Protein AF-A0A3M0J9N1-F1 (afdb_monomer)

Sequence (170 aa):
MLLLNILQQTIHTTSPVSPRRRNVSLLEETILLRKREVITGITIAMLLGLEATGTATGVSALMTQHQRLSQLQMTIDEDLLRIEKSISSLERSISSLSEVVLQNRRGLDLLLMQQGGLCATLREECCFDADHTGVVQDSMAELRERLAQRKREREARQGWFESWLNQSHG

Radius of gyration: 31.94 Å; Cα contacts (8 Å, |Δi|>4): 29; chains: 1; bounding box: 67×61×78 Å

Structure (mmCIF, N/CA/C/O backbone):
data_AF-A0A3M0J9N1-F1
#
_entry.id   AF-A0A3M0J9N1-F1
#
loop_
_atom_site.group_PDB
_atom_site.id
_atom_site.type_symbol
_atom_site.label_atom_id
_atom_site.label_alt_id
_atom_site.label_comp_id
_atom_site.label_asym_id
_atom_site.label_entity_id
_atom_site.label_seq_id
_atom_site.pdbx_PDB_ins_code
_atom_site.Cartn_x
_atom_site.Cartn_y
_atom_site.Cartn_z
_atom_site.occupancy
_atom_site.B_iso_or_equiv
_atom_site.auth_seq_id
_atom_site.auth_comp_id
_atom_site.auth_asym_id
_atom_site.auth_atom_id
_atom_site.pdbx_PDB_model_num
ATOM 1 N N . MET A 1 1 ? -8.161 48.041 -19.460 1.00 56.28 1 MET A N 1
ATOM 2 C CA . MET A 1 1 ? -9.338 48.020 -20.361 1.00 56.28 1 MET A CA 1
ATOM 3 C C . MET A 1 1 ? -9.211 47.023 -21.520 1.00 56.28 1 MET A C 1
ATOM 5 O O . MET A 1 1 ? -10.217 46.442 -21.886 1.00 56.28 1 MET A O 1
ATOM 9 N N . LEU A 1 2 ? -8.013 46.729 -22.049 1.00 47.50 2 LEU A N 1
ATOM 10 C CA . LEU A 1 2 ? -7.826 45.680 -23.075 1.00 47.50 2 LEU A CA 1
ATOM 11 C C . LEU A 1 2 ? -8.017 44.235 -22.564 1.00 47.50 2 LEU A C 1
ATOM 13 O O . LEU A 1 2 ? -8.410 43.366 -23.332 1.00 47.50 2 LEU A O 1
ATOM 17 N N . LEU A 1 3 ? -7.809 43.980 -21.268 1.00 43.44 3 LEU A N 1
ATOM 18 C CA . LEU A 1 3 ? -7.915 42.631 -20.691 1.00 43.44 3 LEU A CA 1
ATOM 19 C C . LEU A 1 3 ? -9.355 42.172 -20.385 1.00 43.44 3 LEU A C 1
ATOM 21 O O . LEU A 1 3 ? -9.577 40.974 -20.268 1.00 43.44 3 LEU A O 1
ATOM 25 N N . LEU A 1 4 ? -10.342 43.079 -20.317 1.00 51.09 4 LEU A N 1
ATOM 26 C CA . LEU A 1 4 ? -11.753 42.683 -20.153 1.00 51.09 4 LEU A CA 1
ATOM 27 C C . LEU A 1 4 ? -12.402 42.241 -21.477 1.00 51.09 4 LEU A C 1
ATOM 29 O O . LEU A 1 4 ? -13.277 41.383 -21.467 1.00 51.09 4 LEU A O 1
ATOM 33 N N . ASN A 1 5 ? -11.944 42.763 -22.619 1.00 48.00 5 ASN A N 1
ATOM 34 C CA . ASN A 1 5 ? -12.533 42.429 -23.922 1.00 48.00 5 ASN A CA 1
ATOM 35 C C . ASN A 1 5 ? -12.119 41.039 -24.431 1.00 48.00 5 ASN A C 1
ATOM 37 O O . ASN A 1 5 ? -12.879 40.405 -25.153 1.00 48.00 5 ASN A O 1
ATOM 41 N N . ILE A 1 6 ? -10.950 40.534 -24.024 1.00 45.38 6 ILE A N 1
ATOM 42 C CA . ILE A 1 6 ? -10.467 39.209 -24.448 1.00 45.38 6 ILE A CA 1
ATOM 43 C C . ILE A 1 6 ? -11.212 38.086 -23.706 1.00 45.38 6 ILE A C 1
ATOM 45 O O . ILE A 1 6 ? -11.472 37.037 -24.285 1.00 45.38 6 ILE A O 1
ATOM 49 N N . LEU A 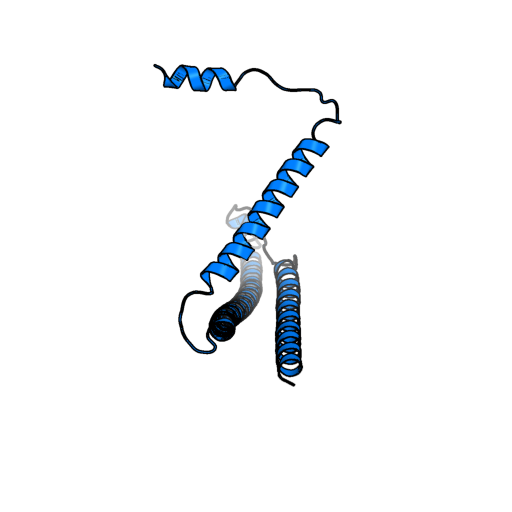1 7 ? -11.621 38.314 -22.453 1.00 44.38 7 LEU A N 1
ATOM 50 C CA . LEU A 1 7 ? -12.392 37.341 -21.668 1.00 44.38 7 LEU A CA 1
ATOM 51 C C . LEU A 1 7 ? -13.868 37.252 -22.094 1.00 44.38 7 LEU A C 1
ATOM 53 O O . LEU 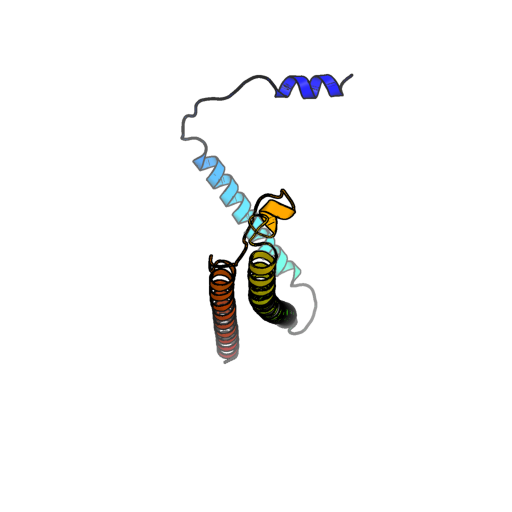A 1 7 ? -14.459 36.178 -22.000 1.00 44.38 7 LEU A O 1
ATOM 57 N N . GLN A 1 8 ? -14.447 38.337 -22.618 1.00 44.91 8 GLN A N 1
ATOM 58 C CA . GLN A 1 8 ? -15.846 38.363 -23.065 1.00 44.91 8 GLN A CA 1
ATOM 59 C C . GLN A 1 8 ? -16.065 37.614 -24.396 1.00 44.91 8 GLN A C 1
ATOM 61 O O . GLN A 1 8 ? -17.158 37.110 -24.647 1.00 44.91 8 GLN A O 1
ATOM 66 N N . GLN A 1 9 ? -15.034 37.506 -25.246 1.00 45.16 9 GLN A N 1
ATOM 67 C CA . GLN A 1 9 ? -15.154 36.895 -26.577 1.00 45.16 9 GLN A CA 1
ATOM 68 C C . GLN A 1 9 ? -15.223 35.356 -26.539 1.00 45.16 9 GLN A C 1
ATOM 70 O O . GLN A 1 9 ? -15.669 34.741 -27.504 1.00 45.16 9 GLN A O 1
ATOM 75 N N . THR A 1 10 ? -14.801 34.727 -25.437 1.00 38.91 10 THR A N 1
ATOM 76 C CA . THR A 1 10 ? -14.629 33.263 -25.350 1.00 38.91 10 THR A CA 1
ATOM 77 C C . THR A 1 10 ? -15.871 32.527 -24.832 1.00 38.91 10 THR A C 1
ATOM 79 O O . THR A 1 10 ? -15.951 31.308 -24.948 1.00 38.91 10 THR A O 1
ATOM 82 N N . ILE A 1 11 ? -16.850 33.233 -24.251 1.00 41.59 11 ILE A N 1
ATOM 83 C CA . ILE A 1 11 ? -17.986 32.603 -23.547 1.00 41.59 11 ILE A CA 1
ATOM 84 C C . ILE A 1 11 ? -19.161 32.273 -24.484 1.00 41.59 11 ILE A C 1
ATOM 86 O O . ILE A 1 11 ? -19.990 31.425 -24.156 1.00 41.59 11 ILE A O 1
ATOM 90 N N . HIS A 1 12 ? -19.235 32.861 -25.680 1.00 34.69 12 HIS A N 1
ATOM 91 C CA . HIS A 1 12 ? -20.364 32.633 -26.576 1.00 34.69 12 HIS A CA 1
ATOM 92 C C . HIS A 1 12 ? -19.996 31.785 -27.799 1.00 34.69 12 HIS A C 1
ATOM 94 O O . HIS A 1 12 ? -19.121 32.128 -28.581 1.00 34.69 12 HIS A O 1
ATOM 100 N N . THR A 1 13 ? -20.790 30.723 -27.954 1.00 35.88 13 THR A N 1
ATOM 101 C CA . THR A 1 13 ? -21.069 29.929 -29.161 1.00 35.88 13 THR A CA 1
ATOM 102 C C . THR A 1 13 ? -20.263 28.644 -29.377 1.00 35.88 13 THR A C 1
ATOM 104 O O . THR A 1 13 ? -19.407 28.530 -30.246 1.00 35.88 13 THR A O 1
ATOM 107 N N . THR A 1 14 ? -20.600 27.646 -28.558 1.00 34.84 14 THR A N 1
ATOM 108 C CA . THR A 1 14 ? -21.187 26.356 -28.983 1.00 34.84 14 THR A CA 1
ATOM 109 C C . THR A 1 14 ? -20.959 25.907 -30.441 1.00 34.84 14 THR A C 1
ATOM 111 O O . THR A 1 14 ? -21.491 26.492 -31.381 1.00 34.84 14 THR A O 1
ATOM 114 N N . SER A 1 15 ? -20.285 24.760 -30.586 1.00 35.03 15 SER A N 1
ATOM 115 C CA . SER A 1 15 ? -20.413 23.805 -31.713 1.00 35.03 15 SER A CA 1
ATOM 116 C C . SER A 1 15 ? -21.892 23.393 -31.947 1.00 35.03 15 SER A C 1
ATOM 118 O O . SER A 1 15 ? -22.663 23.555 -30.996 1.00 35.03 15 SER A O 1
ATOM 120 N N . PRO A 1 16 ? -22.329 22.802 -33.097 1.00 48.25 16 PRO A N 1
ATOM 121 C CA . PRO A 1 16 ? -21.736 21.568 -33.655 1.00 48.25 16 PRO A CA 1
ATOM 122 C C . PRO A 1 16 ? -21.837 21.329 -35.195 1.00 48.25 16 PRO A C 1
ATOM 124 O O . PRO A 1 16 ? -22.437 22.088 -35.945 1.00 48.25 16 PRO A O 1
ATOM 127 N N . VAL A 1 17 ? -21.310 20.157 -35.596 1.00 34.84 17 VAL A N 1
ATOM 128 C CA . VAL A 1 17 ? -21.535 19.331 -36.814 1.00 34.84 17 VAL A CA 1
ATOM 129 C C . VAL A 1 17 ? -20.395 19.286 -37.850 1.00 34.84 17 VAL A C 1
ATOM 131 O O . VAL A 1 17 ? -20.063 20.238 -38.546 1.00 34.84 17 VAL A O 1
ATOM 134 N N . SER A 1 18 ? -19.821 18.082 -37.953 1.00 39.88 18 SER A N 1
ATOM 135 C CA . SER A 1 18 ? -18.788 17.633 -38.895 1.00 39.88 18 SER A CA 1
ATOM 136 C C . SER A 1 18 ? -19.349 17.354 -40.301 1.00 39.88 18 SER A C 1
ATOM 138 O O . SER A 1 18 ? -20.498 16.931 -40.422 1.00 39.88 18 SER A O 1
ATOM 140 N N . PRO A 1 19 ? -18.500 17.407 -41.350 1.00 43.44 19 PRO A N 1
ATOM 141 C CA . PRO A 1 19 ? -18.368 16.225 -42.201 1.00 43.44 19 PRO A CA 1
ATOM 142 C C . PRO A 1 19 ? -16.915 15.734 -42.322 1.00 43.44 19 PRO A C 1
ATOM 144 O O . PRO A 1 19 ? -15.996 16.404 -42.799 1.00 43.44 19 PRO A O 1
ATOM 147 N N . ARG A 1 20 ? -16.769 14.479 -41.903 1.00 52.34 20 ARG A N 1
ATOM 148 C CA . ARG A 1 20 ? -15.660 13.529 -42.009 1.00 52.34 20 ARG A CA 1
ATOM 149 C C . ARG A 1 20 ? -15.180 13.365 -43.466 1.00 52.34 20 ARG A C 1
ATOM 151 O O . ARG A 1 20 ? -15.806 12.626 -44.214 1.00 52.34 20 ARG A O 1
ATOM 158 N N . ARG A 1 21 ? -14.075 14.025 -43.858 1.00 44.91 21 ARG A N 1
ATOM 159 C CA . ARG A 1 21 ? -13.173 13.606 -44.973 1.00 44.91 21 ARG A CA 1
ATOM 160 C C . ARG A 1 21 ? -11.875 14.421 -45.125 1.00 44.91 21 ARG A C 1
ATOM 162 O O . ARG A 1 21 ? -10.949 13.922 -45.744 1.00 44.91 21 ARG A O 1
ATOM 169 N N . ARG A 1 22 ? -11.765 15.628 -44.549 1.00 47.22 22 ARG A N 1
ATOM 170 C CA . ARG A 1 22 ? -10.559 16.487 -44.666 1.00 47.22 22 ARG A CA 1
ATOM 171 C C . ARG A 1 22 ? -9.460 16.247 -43.618 1.00 47.22 22 ARG A C 1
ATOM 173 O O . ARG A 1 22 ? -8.359 16.754 -43.777 1.00 47.22 22 ARG A O 1
ATOM 180 N N . ASN A 1 23 ? -9.731 15.462 -42.574 1.00 44.22 23 ASN A N 1
ATOM 181 C CA . ASN A 1 23 ? -8.786 15.289 -41.461 1.00 44.22 23 ASN A CA 1
ATOM 182 C C . ASN A 1 23 ? -7.753 14.172 -41.684 1.00 44.22 23 ASN A C 1
ATOM 184 O O . ASN A 1 23 ? -6.781 14.117 -40.942 1.00 44.22 23 ASN A O 1
ATOM 188 N N . VAL A 1 24 ? -7.946 13.283 -42.667 1.00 53.44 24 VAL A N 1
ATOM 189 C CA . VAL A 1 24 ? -7.013 12.164 -42.913 1.00 53.44 24 VAL A CA 1
ATOM 190 C C . VAL A 1 24 ? -5.747 12.656 -43.615 1.00 53.44 24 VAL A C 1
ATOM 192 O O . VAL A 1 24 ? -4.655 12.323 -43.177 1.00 53.44 24 VAL A O 1
ATOM 195 N N . SER A 1 25 ? -5.880 13.531 -44.618 1.00 54.16 25 SER A N 1
ATOM 196 C CA . SER A 1 25 ? -4.733 14.078 -45.355 1.00 54.16 25 SER A CA 1
ATOM 197 C C . SER A 1 25 ? -3.861 14.998 -44.496 1.00 54.16 25 SER A C 1
ATOM 199 O O . SER A 1 25 ? -2.642 14.935 -44.575 1.00 54.16 25 SER A O 1
ATOM 201 N N . LEU A 1 26 ? -4.472 15.803 -43.618 1.00 53.97 26 LEU A N 1
ATOM 202 C CA . LEU A 1 26 ? -3.746 16.663 -42.675 1.00 53.97 26 LEU A CA 1
ATOM 203 C C . LEU A 1 26 ? -3.011 15.834 -41.601 1.00 53.97 26 LEU A C 1
ATOM 205 O O . LEU A 1 26 ? -1.913 16.182 -41.167 1.00 53.97 26 LEU A O 1
ATOM 209 N N . LEU A 1 27 ? -3.612 14.721 -41.167 1.00 54.25 27 LEU A N 1
ATOM 210 C CA . LEU A 1 27 ? -2.994 13.798 -40.218 1.00 54.25 27 LEU A CA 1
ATOM 211 C C . LEU A 1 27 ? -1.832 13.026 -40.866 1.00 54.25 27 LEU A C 1
ATOM 213 O O . LEU A 1 27 ? -0.786 12.877 -40.247 1.00 54.25 27 LEU A O 1
ATOM 217 N N . GLU A 1 28 ? -1.964 12.593 -42.121 1.00 53.66 28 GLU A N 1
ATOM 218 C CA . GLU A 1 28 ? -0.857 11.986 -42.872 1.00 53.66 28 GLU A CA 1
ATOM 219 C C . GLU A 1 28 ? 0.287 12.971 -43.122 1.00 53.66 28 GLU A C 1
ATOM 221 O O . GLU A 1 28 ? 1.445 12.609 -42.916 1.00 53.66 28 GLU A O 1
ATOM 226 N N . GLU A 1 29 ? -0.008 14.222 -43.487 1.00 55.12 29 GLU A N 1
ATOM 227 C CA . GLU A 1 29 ? 1.019 15.257 -43.654 1.00 55.12 29 GLU A CA 1
ATOM 228 C C . GLU A 1 29 ? 1.747 15.548 -42.339 1.00 55.12 29 GLU A C 1
ATOM 230 O O . GLU A 1 29 ? 2.974 15.587 -42.314 1.00 55.12 29 GLU A O 1
ATOM 235 N N . THR A 1 30 ? 1.027 15.674 -41.222 1.00 51.25 30 THR A N 1
ATOM 236 C CA . THR A 1 30 ? 1.641 15.907 -39.901 1.00 51.25 30 THR A CA 1
ATOM 237 C C . THR A 1 30 ? 2.428 14.697 -39.393 1.00 51.25 30 THR A C 1
ATOM 239 O O . THR A 1 30 ? 3.501 14.875 -38.816 1.00 51.25 30 THR A O 1
ATOM 242 N N . ILE A 1 31 ? 1.977 13.465 -39.657 1.00 56.69 31 ILE A N 1
ATOM 243 C CA . ILE A 1 31 ? 2.722 12.237 -39.335 1.00 56.69 31 ILE A CA 1
ATOM 244 C C . ILE A 1 31 ? 3.975 12.113 -40.207 1.00 56.69 31 ILE A C 1
ATOM 246 O O . ILE A 1 31 ? 5.030 11.745 -39.694 1.00 56.69 31 ILE A O 1
ATOM 250 N N . LEU A 1 32 ? 3.903 12.433 -41.503 1.00 58.00 32 LEU A N 1
ATOM 251 C CA . LEU A 1 32 ? 5.058 12.397 -42.405 1.00 58.00 32 LEU A CA 1
ATOM 252 C C . LEU A 1 32 ? 6.067 13.502 -42.091 1.00 58.00 32 LEU A C 1
ATOM 254 O O . LEU A 1 32 ? 7.268 13.235 -42.116 1.00 58.00 32 LEU A O 1
ATOM 258 N N . LEU A 1 33 ? 5.605 14.702 -41.736 1.00 57.94 33 LEU A N 1
ATOM 259 C CA . LEU A 1 33 ? 6.456 15.795 -41.263 1.00 57.94 33 LEU A CA 1
ATOM 260 C C . LEU A 1 33 ? 7.140 15.413 -39.950 1.00 57.94 33 LEU A C 1
ATOM 262 O O . LEU A 1 33 ? 8.363 15.487 -39.867 1.00 57.94 33 LEU A O 1
ATOM 266 N N . ARG A 1 34 ? 6.397 14.865 -38.981 1.00 54.72 34 ARG A N 1
ATOM 267 C CA . ARG A 1 34 ? 6.959 14.354 -37.723 1.00 54.72 34 ARG A CA 1
ATOM 268 C C . ARG A 1 34 ? 7.946 13.212 -37.959 1.00 54.72 34 ARG A C 1
ATOM 270 O O . ARG A 1 34 ? 8.992 13.158 -37.323 1.00 54.72 34 ARG A O 1
ATOM 277 N N . LYS A 1 35 ? 7.649 12.303 -38.891 1.00 57.12 35 LYS A N 1
ATOM 278 C CA . LYS A 1 35 ? 8.539 11.201 -39.279 1.00 57.12 35 LYS A CA 1
ATOM 279 C C . LYS A 1 35 ? 9.814 11.735 -39.931 1.00 57.12 35 LYS A C 1
ATOM 281 O O . LYS A 1 35 ? 10.892 11.243 -39.619 1.00 57.12 35 LYS A O 1
ATOM 286 N N . ARG A 1 36 ? 9.713 12.759 -40.783 1.00 59.00 36 ARG A N 1
ATOM 287 C CA . ARG A 1 36 ? 10.861 13.419 -41.415 1.00 59.00 36 ARG A CA 1
ATOM 288 C C . ARG A 1 36 ? 11.705 14.163 -40.384 1.00 59.00 36 ARG A C 1
ATOM 290 O O . ARG A 1 36 ? 12.919 14.022 -40.419 1.00 59.00 36 ARG A O 1
ATOM 297 N N . GLU A 1 37 ? 11.094 14.865 -39.436 1.00 60.62 37 GLU A N 1
ATOM 298 C CA . GLU A 1 37 ? 11.784 15.521 -38.317 1.00 60.62 37 GLU A CA 1
ATOM 299 C C . GLU A 1 37 ? 12.505 14.515 -37.414 1.00 60.62 37 GLU A C 1
ATOM 301 O O . GLU A 1 37 ? 13.664 14.726 -37.072 1.00 60.62 37 GLU A O 1
ATOM 306 N N . VAL A 1 38 ? 11.866 13.388 -37.084 1.00 63.00 38 VAL A N 1
ATOM 307 C CA . VAL A 1 38 ? 12.473 12.318 -36.275 1.00 63.00 38 VAL A CA 1
ATOM 308 C C . VAL A 1 38 ? 13.634 11.658 -37.015 1.00 63.00 38 VAL A C 1
ATOM 310 O O . VAL A 1 38 ? 14.698 11.481 -36.430 1.00 63.00 38 VAL A O 1
ATOM 313 N N . ILE A 1 39 ? 13.471 11.340 -38.304 1.00 64.38 39 ILE A N 1
ATOM 314 C CA . ILE A 1 39 ? 14.555 10.782 -39.127 1.00 64.38 39 ILE A CA 1
ATOM 315 C C . ILE A 1 39 ? 15.712 11.777 -39.198 1.00 64.38 39 ILE A C 1
ATOM 317 O O . ILE A 1 39 ? 16.845 11.402 -38.933 1.00 64.38 39 ILE A O 1
ATOM 321 N N . THR A 1 40 ? 15.426 13.052 -39.465 1.00 64.69 40 THR A N 1
ATOM 322 C CA . THR A 1 40 ? 16.451 14.098 -39.563 1.00 64.69 40 THR A CA 1
ATOM 323 C C . THR A 1 40 ? 17.160 14.302 -38.223 1.00 64.69 40 THR A C 1
ATOM 325 O O . THR A 1 40 ? 18.378 14.415 -38.199 1.00 64.69 40 THR A O 1
ATOM 328 N N . GLY A 1 41 ? 16.441 14.262 -37.099 1.00 66.62 41 GLY A N 1
ATOM 329 C CA . GLY A 1 41 ? 17.026 14.336 -35.759 1.00 66.62 41 GLY A CA 1
ATOM 330 C C . GLY A 1 41 ? 17.928 13.145 -35.429 1.00 66.62 41 GLY A C 1
ATOM 331 O O . GLY A 1 41 ? 19.010 13.336 -34.882 1.00 66.62 41 GLY A O 1
ATOM 332 N N . ILE A 1 42 ? 17.533 11.928 -35.817 1.00 64.19 42 ILE A N 1
ATOM 333 C CA . ILE A 1 42 ? 18.357 10.719 -35.668 1.00 64.19 42 ILE A CA 1
ATOM 334 C C . ILE A 1 42 ? 19.603 10.804 -36.557 1.00 64.19 42 ILE A C 1
ATOM 336 O O . ILE A 1 42 ? 20.705 10.529 -36.091 1.00 64.19 42 ILE A O 1
ATOM 340 N N . THR A 1 43 ? 19.456 11.225 -37.816 1.00 64.88 43 THR A N 1
ATOM 341 C CA . THR A 1 43 ? 20.579 11.388 -38.748 1.00 64.88 43 THR A CA 1
ATOM 342 C C . THR A 1 43 ? 21.549 12.466 -38.268 1.00 64.88 43 THR A C 1
ATOM 344 O O . THR A 1 43 ? 22.754 12.248 -38.298 1.00 64.88 43 THR A O 1
ATOM 347 N N . ILE A 1 44 ? 21.052 13.593 -37.754 1.00 68.94 44 ILE A N 1
ATOM 348 C CA . ILE A 1 44 ? 21.886 14.646 -37.162 1.00 68.94 44 ILE A CA 1
ATOM 349 C C . ILE A 1 44 ? 22.569 14.141 -35.887 1.00 68.94 44 ILE A C 1
ATOM 351 O O . ILE A 1 44 ? 23.745 14.413 -35.705 1.00 68.94 44 ILE A O 1
ATOM 355 N N . ALA A 1 45 ? 21.901 13.364 -35.032 1.00 65.94 45 ALA A N 1
ATOM 356 C CA . ALA A 1 45 ? 22.532 12.772 -33.849 1.00 65.94 45 ALA A CA 1
ATOM 357 C C . ALA A 1 45 ? 23.643 11.769 -34.214 1.00 65.94 45 ALA A C 1
ATOM 359 O O . ALA A 1 45 ? 24.681 11.738 -33.558 1.00 65.94 45 ALA A O 1
ATOM 360 N N . MET A 1 46 ? 23.459 10.990 -35.286 1.00 62.41 46 MET A N 1
ATOM 361 C CA . MET A 1 46 ? 24.500 10.111 -35.832 1.00 62.41 46 MET A CA 1
ATOM 362 C C . MET A 1 46 ? 25.670 10.909 -36.424 1.00 62.41 46 MET A C 1
ATOM 364 O O . MET A 1 46 ? 26.820 10.560 -36.184 1.00 62.41 46 MET A O 1
ATOM 368 N N . LEU A 1 47 ? 25.388 11.990 -37.160 1.00 59.12 47 LEU A N 1
ATOM 369 C CA . LEU A 1 47 ? 26.397 12.847 -37.797 1.00 59.12 47 LEU A CA 1
ATOM 370 C C . LEU A 1 47 ? 27.160 13.726 -36.794 1.00 59.12 47 LEU A C 1
ATOM 372 O O . LEU A 1 47 ? 28.364 13.898 -36.925 1.00 59.12 47 LEU A O 1
ATOM 376 N N . LEU A 1 48 ? 26.498 14.252 -35.763 1.00 58.22 48 LEU A N 1
ATOM 377 C CA . LEU A 1 48 ? 27.145 14.988 -34.670 1.00 58.22 48 LEU A CA 1
ATOM 378 C C . LEU A 1 48 ? 27.883 14.052 -33.701 1.00 58.22 48 LEU A C 1
ATOM 380 O O . LEU A 1 48 ? 28.747 14.500 -32.955 1.00 58.22 48 LEU A O 1
ATOM 384 N N . GLY A 1 49 ? 27.591 12.749 -33.735 1.00 54.88 49 GLY A N 1
ATOM 385 C CA . GLY A 1 49 ? 28.402 11.714 -33.093 1.00 54.88 49 GLY A CA 1
ATOM 386 C C . GLY A 1 49 ? 29.699 11.377 -33.843 1.00 54.88 49 GLY A C 1
ATOM 387 O O . GLY A 1 49 ? 30.447 10.519 -33.380 1.00 54.88 49 GLY A O 1
ATOM 388 N N . LEU A 1 50 ? 29.969 12.019 -34.988 1.00 53.47 50 LEU A N 1
ATOM 389 C CA . LEU A 1 50 ? 31.077 11.692 -35.895 1.00 53.47 50 LEU A CA 1
ATOM 390 C C . LEU A 1 50 ? 32.236 12.704 -35.897 1.00 53.47 50 LEU A C 1
ATOM 392 O O . LEU A 1 50 ? 33.159 12.550 -36.692 1.00 53.47 50 LEU A O 1
ATOM 396 N N . GLU A 1 51 ? 32.272 13.672 -34.978 1.00 45.31 51 GLU A N 1
ATOM 397 C CA . GLU A 1 51 ? 33.423 14.574 -34.833 1.00 45.31 51 GLU A CA 1
ATOM 398 C C . GLU A 1 51 ? 34.123 14.427 -33.476 1.00 45.31 51 GLU A C 1
ATOM 400 O O . GLU A 1 51 ? 33.967 15.243 -32.573 1.00 45.31 51 GLU A O 1
ATOM 405 N N . ALA A 1 52 ? 34.951 13.386 -33.355 1.00 43.53 52 ALA A N 1
ATOM 406 C CA . ALA A 1 52 ? 36.253 13.483 -32.698 1.00 43.53 52 ALA A CA 1
ATOM 407 C C . ALA A 1 52 ? 37.141 12.309 -33.132 1.00 43.53 52 ALA A C 1
ATOM 409 O O . ALA A 1 52 ? 36.772 11.139 -33.078 1.00 43.53 52 ALA A O 1
ATOM 410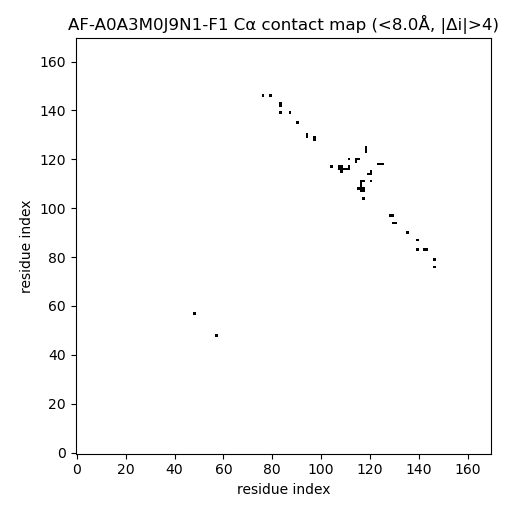 N N . THR A 1 53 ? 38.335 12.663 -33.576 1.00 47.22 53 THR A N 1
ATOM 411 C CA . THR A 1 53 ? 39.495 11.813 -33.833 1.00 47.22 53 THR A CA 1
ATOM 412 C C . THR A 1 53 ? 39.638 10.615 -32.882 1.00 47.22 53 THR A C 1
ATOM 414 O O . THR A 1 53 ? 39.766 10.803 -31.678 1.00 47.22 53 THR A O 1
ATOM 417 N N . GLY A 1 54 ? 39.757 9.409 -33.448 1.00 45.53 54 GLY A N 1
ATOM 418 C CA . GLY A 1 54 ? 40.446 8.269 -32.830 1.00 45.53 54 GLY A CA 1
ATOM 419 C C . GLY A 1 54 ? 39.670 7.463 -31.777 1.00 45.53 54 GLY A C 1
ATOM 420 O O . GLY A 1 54 ? 39.448 7.904 -30.659 1.00 45.53 54 GLY A O 1
ATOM 421 N N . THR A 1 55 ? 39.402 6.201 -32.124 1.00 45.66 55 THR A N 1
ATOM 422 C CA . THR A 1 55 ? 39.148 5.046 -31.235 1.00 45.66 55 THR A CA 1
ATOM 423 C C . THR A 1 55 ? 37.847 5.018 -30.395 1.00 45.66 55 THR A C 1
ATOM 425 O O . THR A 1 55 ? 37.753 5.585 -29.318 1.00 45.66 55 THR A O 1
ATOM 428 N N . ALA A 1 56 ? 36.880 4.206 -30.850 1.00 47.53 56 ALA A N 1
ATOM 429 C CA . ALA A 1 56 ? 36.002 3.339 -30.037 1.00 47.53 5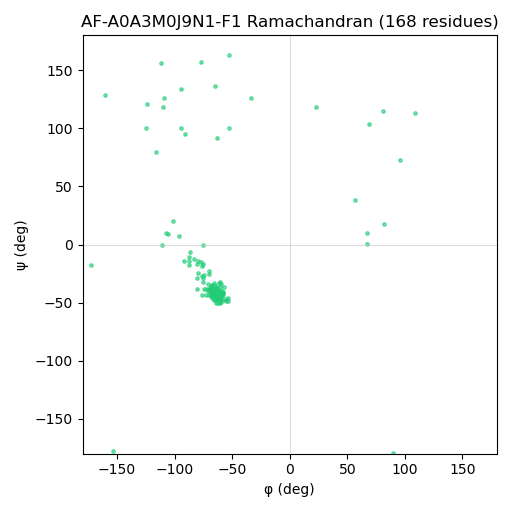6 ALA A CA 1
ATOM 430 C C . ALA A 1 56 ? 34.936 3.925 -29.069 1.00 47.53 56 ALA A C 1
ATOM 432 O O . ALA A 1 56 ? 34.309 3.156 -28.345 1.00 47.53 56 ALA A O 1
ATOM 433 N N . THR A 1 57 ? 34.626 5.223 -29.062 1.00 50.59 57 THR A N 1
ATOM 434 C CA . THR A 1 57 ? 33.748 5.819 -28.022 1.00 50.59 57 THR A CA 1
ATOM 435 C C . THR A 1 57 ? 32.230 5.781 -28.274 1.00 50.59 57 THR A C 1
ATOM 437 O O . THR A 1 57 ? 31.464 6.085 -27.358 1.00 50.59 57 THR A O 1
ATOM 440 N N . GLY A 1 58 ? 31.753 5.353 -29.449 1.00 47.66 58 GLY A N 1
ATOM 441 C CA . GLY A 1 58 ? 30.309 5.285 -29.745 1.00 47.66 58 GLY A CA 1
ATOM 442 C C . GLY A 1 58 ? 29.555 4.202 -28.957 1.00 47.66 58 GLY A C 1
ATOM 443 O O . GLY A 1 58 ? 28.444 4.429 -28.482 1.00 47.66 58 GLY A O 1
ATOM 444 N N . VAL A 1 59 ? 30.180 3.038 -28.751 1.00 48.94 59 VAL A N 1
ATOM 445 C CA . VAL A 1 59 ? 29.588 1.932 -27.976 1.00 48.94 59 VAL A CA 1
ATOM 446 C C . VAL A 1 59 ? 29.759 2.177 -26.474 1.00 48.94 59 VAL A C 1
ATOM 448 O O . VAL A 1 59 ? 28.826 1.962 -25.704 1.00 48.94 59 VAL A O 1
ATOM 451 N N . SER A 1 60 ? 30.900 2.721 -26.037 1.00 49.44 60 SER A N 1
ATOM 452 C CA . SER A 1 60 ? 31.185 2.975 -24.616 1.00 49.44 60 SER A CA 1
ATOM 453 C C . SER A 1 60 ? 30.261 4.026 -23.982 1.00 49.44 60 SER A C 1
ATOM 455 O O . SER A 1 60 ? 29.882 3.880 -22.819 1.00 49.44 60 SER A O 1
ATOM 457 N N . ALA A 1 61 ? 29.842 5.056 -24.728 1.00 54.38 61 ALA A N 1
ATOM 458 C CA . ALA A 1 61 ? 28.848 6.027 -24.255 1.00 54.38 61 ALA A CA 1
ATOM 459 C C . ALA A 1 61 ? 27.464 5.381 -24.033 1.00 54.38 61 ALA A C 1
ATOM 461 O O . ALA A 1 61 ? 26.777 5.682 -23.056 1.00 54.38 61 ALA A O 1
ATOM 462 N N . LEU A 1 62 ? 27.083 4.436 -24.897 1.00 56.41 62 LEU A N 1
ATOM 463 C CA . LEU A 1 62 ? 25.821 3.702 -24.798 1.00 56.41 62 LEU A CA 1
ATOM 464 C C . LEU A 1 62 ? 25.868 2.656 -23.671 1.00 56.41 62 LEU A C 1
ATOM 466 O O . LEU A 1 62 ? 24.907 2.526 -22.913 1.00 56.41 62 LEU A O 1
ATOM 470 N N . MET A 1 63 ? 27.008 1.982 -23.476 1.00 55.94 63 MET A N 1
ATOM 471 C CA . MET A 1 63 ? 27.213 1.050 -22.358 1.00 55.94 63 MET A CA 1
ATOM 472 C C . MET A 1 63 ? 27.219 1.758 -20.999 1.00 55.94 63 MET A C 1
ATOM 474 O O . MET A 1 63 ? 26.555 1.303 -20.069 1.00 55.94 63 MET A O 1
ATOM 478 N N . THR A 1 64 ? 27.884 2.912 -20.884 1.00 60.12 64 THR A N 1
ATOM 479 C CA . THR A 1 64 ? 27.880 3.711 -19.643 1.00 60.12 64 THR A CA 1
ATOM 480 C C . THR A 1 64 ? 26.503 4.310 -19.340 1.00 60.12 64 THR A C 1
ATOM 482 O O . THR A 1 64 ? 26.096 4.372 -18.176 1.00 60.12 64 THR A O 1
ATOM 485 N N . GLN A 1 65 ? 25.734 4.703 -20.362 1.00 62.28 65 GLN A N 1
ATOM 486 C CA . GLN A 1 65 ? 24.331 5.093 -20.198 1.00 62.28 65 GLN A CA 1
ATOM 487 C C . GLN A 1 65 ? 23.468 3.911 -19.726 1.00 62.28 65 GLN A C 1
ATOM 489 O O . GLN A 1 65 ? 22.671 4.072 -18.799 1.00 62.28 65 GLN A O 1
ATOM 494 N N . HIS A 1 66 ? 23.638 2.730 -20.326 1.00 64.88 66 HIS A N 1
ATOM 495 C CA . HIS A 1 66 ? 22.904 1.521 -19.958 1.00 64.88 66 HIS A CA 1
ATOM 496 C C . HIS A 1 66 ? 23.192 1.096 -18.513 1.00 64.88 66 HIS A C 1
ATOM 498 O O . HIS A 1 66 ? 22.260 0.797 -17.772 1.00 64.88 66 HIS A O 1
ATOM 504 N N . GLN A 1 67 ? 24.453 1.173 -18.074 1.00 65.25 67 GLN A N 1
ATOM 505 C CA . GLN A 1 67 ? 24.849 0.904 -16.688 1.00 65.25 67 GLN A CA 1
ATOM 506 C C . GLN A 1 67 ? 24.232 1.877 -15.681 1.00 65.25 67 GLN A C 1
ATOM 508 O O . GLN A 1 67 ? 23.797 1.459 -14.611 1.00 65.25 67 GLN A O 1
ATOM 513 N N . ARG A 1 68 ? 24.147 3.175 -16.000 1.00 66.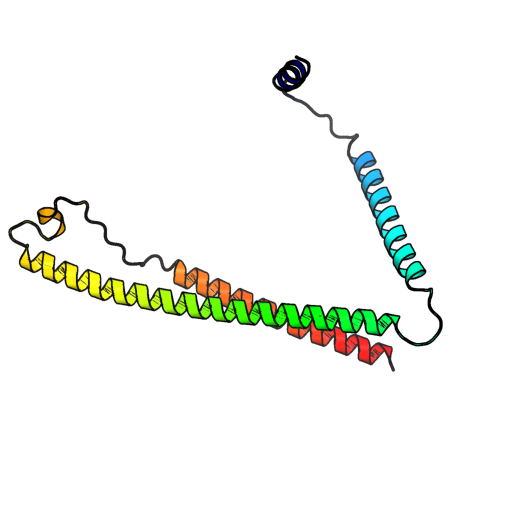50 68 ARG A N 1
ATOM 514 C CA . ARG A 1 68 ? 23.479 4.133 -15.101 1.00 66.50 68 ARG A CA 1
ATOM 515 C C . ARG A 1 68 ? 21.972 3.904 -15.027 1.00 66.50 68 ARG A C 1
ATOM 517 O O . ARG A 1 68 ? 21.391 4.008 -13.951 1.00 66.50 68 ARG A O 1
ATOM 524 N N . LEU A 1 69 ? 21.341 3.564 -16.150 1.00 73.94 69 LEU A N 1
ATOM 525 C CA . LEU A 1 69 ? 19.918 3.223 -16.181 1.00 73.94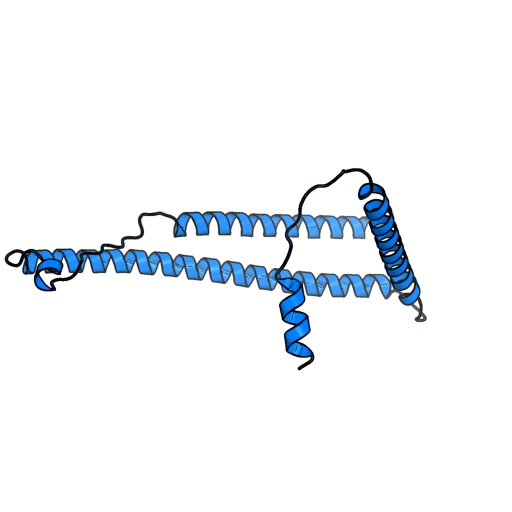 69 LEU A CA 1
ATOM 526 C C . LEU A 1 69 ? 19.622 1.920 -15.431 1.00 73.94 69 LEU A C 1
ATOM 528 O O . LEU A 1 69 ? 18.623 1.860 -14.719 1.00 73.94 69 LEU A O 1
ATOM 532 N N . SER A 1 70 ? 20.479 0.903 -15.544 1.00 72.75 70 SER A N 1
ATOM 533 C CA . SER A 1 70 ? 20.304 -0.357 -14.818 1.00 72.75 70 SER A CA 1
ATOM 534 C C . SER A 1 70 ? 20.501 -0.179 -13.313 1.00 72.75 70 SER A C 1
ATOM 536 O O . SER A 1 70 ? 19.703 -0.700 -12.537 1.00 72.75 70 SER A O 1
ATOM 538 N N . GLN A 1 71 ? 21.478 0.628 -12.889 1.00 78.00 71 GLN A N 1
ATOM 539 C CA . GLN A 1 71 ? 21.659 0.998 -11.482 1.00 78.00 71 GLN A CA 1
ATOM 540 C C . GLN A 1 71 ? 20.429 1.714 -10.914 1.00 78.00 71 GLN A C 1
ATOM 542 O O . GLN A 1 71 ? 19.910 1.299 -9.882 1.00 78.00 71 GLN A O 1
ATOM 547 N N . LEU A 1 72 ? 19.914 2.732 -11.614 1.00 82.19 72 LEU A N 1
ATOM 548 C CA . LEU A 1 72 ? 18.696 3.442 -11.204 1.00 82.19 72 LEU A CA 1
ATOM 549 C C . LEU A 1 72 ? 17.490 2.504 -11.103 1.00 82.19 72 LEU A C 1
ATOM 551 O O . LEU A 1 72 ? 16.713 2.600 -10.158 1.00 82.19 72 LEU A O 1
ATOM 555 N N . GLN A 1 73 ? 17.338 1.586 -12.060 1.00 80.62 73 GLN A N 1
ATOM 556 C CA . GLN A 1 73 ? 16.267 0.593 -12.025 1.00 80.62 73 GLN A CA 1
ATOM 557 C C . GLN A 1 73 ? 16.381 -0.304 -10.792 1.00 80.62 73 GLN A C 1
ATOM 559 O O . GLN A 1 73 ? 15.390 -0.458 -10.089 1.00 80.62 73 GLN A O 1
ATOM 564 N N . MET A 1 74 ? 17.575 -0.823 -10.483 1.00 82.19 74 MET A N 1
ATOM 565 C CA . MET A 1 74 ? 17.781 -1.654 -9.292 1.00 82.19 74 MET A CA 1
ATOM 566 C C . MET A 1 74 ? 17.440 -0.919 -7.994 1.00 82.19 74 MET A C 1
ATOM 568 O O . MET A 1 74 ? 16.770 -1.495 -7.141 1.00 82.19 74 MET A O 1
ATOM 572 N N . THR A 1 75 ? 17.845 0.348 -7.858 1.00 87.06 75 THR A N 1
ATOM 573 C CA . THR A 1 75 ? 17.495 1.165 -6.685 1.00 87.06 75 THR A CA 1
ATOM 574 C C . THR A 1 75 ? 15.984 1.336 -6.552 1.00 87.06 75 THR A C 1
ATOM 576 O O . THR A 1 75 ? 15.444 1.171 -5.463 1.00 87.06 75 THR A O 1
ATOM 579 N N . ILE A 1 76 ? 15.282 1.591 -7.662 1.00 86.88 76 ILE A N 1
ATOM 580 C CA . ILE A 1 76 ? 13.819 1.706 -7.657 1.00 86.88 76 ILE A CA 1
ATOM 581 C C . ILE A 1 76 ? 13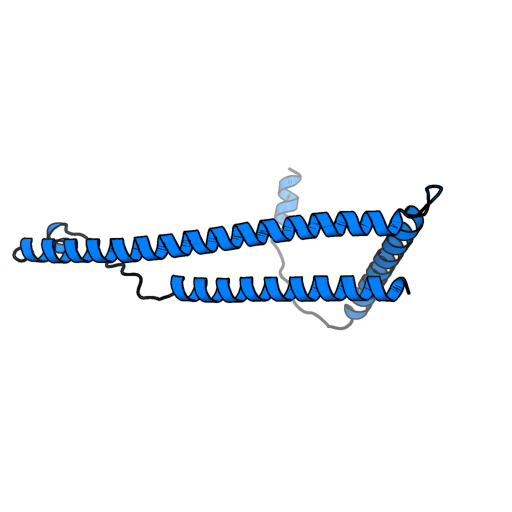.164 0.401 -7.188 1.00 86.88 76 ILE A C 1
ATOM 583 O O . ILE A 1 76 ? 12.202 0.450 -6.426 1.00 86.88 76 ILE A O 1
ATOM 587 N N . ASP A 1 77 ? 13.649 -0.770 -7.607 1.00 84.50 77 ASP A N 1
ATOM 588 C CA . ASP A 1 77 ? 13.058 -2.033 -7.146 1.00 84.50 77 ASP A CA 1
ATOM 589 C C . ASP A 1 77 ? 13.340 -2.328 -5.679 1.00 84.50 77 ASP A C 1
ATOM 591 O O . ASP A 1 77 ? 12.467 -2.856 -4.991 1.00 84.50 77 ASP A O 1
ATOM 595 N N . GLU A 1 78 ? 14.541 -2.008 -5.198 1.00 88.00 78 GLU A N 1
ATOM 596 C CA . GLU A 1 78 ? 14.878 -2.153 -3.784 1.00 88.00 78 GLU A CA 1
ATOM 597 C C . GLU A 1 78 ? 13.961 -1.280 -2.920 1.00 88.00 78 GLU A C 1
ATOM 599 O O . GLU A 1 78 ? 13.386 -1.762 -1.938 1.00 88.00 78 GLU A O 1
ATOM 604 N N . ASP A 1 79 ? 13.746 -0.031 -3.334 1.00 92.06 79 ASP A N 1
ATOM 605 C CA . ASP A 1 79 ? 12.814 0.876 -2.671 1.00 92.06 79 ASP A CA 1
ATOM 606 C C . ASP A 1 79 ? 11.377 0.344 -2.720 1.00 92.06 79 ASP A C 1
ATOM 608 O O . ASP A 1 79 ? 10.682 0.357 -1.701 1.00 92.06 79 ASP A O 1
ATOM 612 N N . LEU A 1 80 ? 10.931 -0.199 -3.857 1.00 89.19 80 LEU A N 1
ATOM 613 C CA . LEU A 1 80 ? 9.596 -0.793 -3.973 1.00 89.19 80 LEU A CA 1
ATOM 614 C C . LEU A 1 80 ? 9.415 -2.008 -3.052 1.00 89.19 80 LEU A C 1
ATOM 616 O O . LEU A 1 80 ? 8.382 -2.114 -2.393 1.00 89.19 80 LEU A O 1
ATOM 620 N N . LEU A 1 81 ? 10.415 -2.886 -2.942 1.00 87.88 81 LEU A N 1
ATOM 621 C CA . LEU A 1 81 ? 10.385 -4.023 -2.013 1.00 87.88 81 LEU A CA 1
ATOM 622 C C . LEU A 1 81 ? 10.376 -3.563 -0.548 1.00 87.88 81 LEU A C 1
ATOM 624 O O . LEU A 1 81 ? 9.684 -4.136 0.298 1.00 87.88 81 LEU A O 1
ATOM 628 N N . ARG A 1 82 ? 11.124 -2.505 -0.225 1.00 92.56 82 ARG A N 1
ATOM 629 C CA . ARG A 1 82 ? 11.131 -1.914 1.118 1.00 92.56 82 ARG A CA 1
ATOM 630 C C . ARG A 1 82 ? 9.773 -1.313 1.476 1.00 92.56 82 ARG A C 1
ATOM 632 O O . ARG A 1 82 ? 9.303 -1.506 2.602 1.00 92.56 82 ARG A O 1
ATOM 639 N N . ILE A 1 83 ? 9.140 -0.616 0.533 1.00 91.69 83 ILE A N 1
ATOM 640 C CA . ILE A 1 83 ? 7.787 -0.070 0.685 1.00 91.69 83 ILE A CA 1
ATOM 641 C C . ILE A 1 83 ? 6.791 -1.213 0.883 1.00 91.69 83 ILE A C 1
ATOM 643 O O . ILE A 1 83 ? 6.021 -1.182 1.841 1.00 91.69 83 ILE A O 1
ATOM 647 N N . GLU A 1 84 ? 6.865 -2.260 0.058 1.00 88.31 84 GLU A N 1
ATOM 648 C CA . GLU A 1 84 ? 5.995 -3.433 0.162 1.00 88.31 84 GLU A CA 1
ATOM 649 C C . GLU A 1 84 ? 6.054 -4.063 1.564 1.00 88.31 84 GLU A C 1
ATOM 651 O O . GLU A 1 84 ? 5.027 -4.332 2.200 1.00 88.31 84 GLU A O 1
ATOM 656 N N . LYS A 1 85 ? 7.272 -4.253 2.082 1.00 91.12 85 LYS A N 1
ATOM 657 C CA . LYS A 1 85 ? 7.503 -4.803 3.420 1.00 91.12 85 LYS A CA 1
ATOM 658 C C . LYS A 1 85 ? 6.950 -3.898 4.519 1.00 91.12 85 LYS A C 1
ATOM 660 O O . LYS A 1 85 ? 6.359 -4.397 5.476 1.00 91.12 85 LYS A O 1
ATOM 665 N N . SER A 1 86 ? 7.132 -2.587 4.383 1.00 93.94 86 SER A N 1
ATOM 666 C CA . SER A 1 86 ? 6.652 -1.598 5.354 1.00 93.94 86 SER A CA 1
ATOM 667 C C . SER A 1 86 ? 5.125 -1.583 5.424 1.00 93.94 86 SER A C 1
ATOM 669 O O . SER A 1 86 ? 4.569 -1.671 6.517 1.00 93.94 86 SER A O 1
ATOM 671 N N . ILE A 1 87 ? 4.447 -1.577 4.270 1.00 90.19 87 ILE A N 1
ATOM 672 C CA . ILE A 1 87 ? 2.979 -1.636 4.192 1.00 90.19 87 ILE A CA 1
ATOM 673 C C . ILE A 1 87 ? 2.466 -2.948 4.792 1.00 90.19 87 ILE A C 1
ATOM 675 O O . ILE A 1 87 ? 1.572 -2.933 5.632 1.00 90.19 87 ILE A O 1
ATOM 679 N N . SER A 1 88 ? 3.097 -4.075 4.453 1.00 87.75 88 SER A N 1
ATOM 680 C CA . SER A 1 88 ? 2.726 -5.384 5.010 1.00 87.75 88 SER A CA 1
ATOM 681 C C . SER A 1 88 ? 2.901 -5.453 6.533 1.00 87.75 88 SER A C 1
ATOM 683 O O . SER A 1 88 ? 2.198 -6.193 7.220 1.00 87.75 88 SER A O 1
ATOM 685 N N . SER A 1 89 ? 3.894 -4.753 7.087 1.00 92.25 89 SER A N 1
ATOM 686 C CA . SER A 1 89 ? 4.078 -4.668 8.538 1.00 92.25 89 SER A CA 1
ATOM 687 C C . SER A 1 89 ? 2.980 -3.825 9.176 1.00 92.25 89 SER A C 1
ATOM 689 O O . SER A 1 89 ? 2.433 -4.217 10.203 1.00 92.25 89 SER A O 1
ATOM 691 N N . LEU A 1 90 ? 2.653 -2.689 8.558 1.00 91.38 90 LEU A N 1
ATOM 692 C CA . LEU A 1 90 ? 1.622 -1.780 9.040 1.00 91.38 90 LEU A CA 1
ATOM 693 C C . LEU A 1 90 ? 0.244 -2.447 9.055 1.00 91.38 90 LEU A C 1
ATOM 695 O O . LEU A 1 90 ? -0.453 -2.355 10.058 1.00 91.38 90 LEU A O 1
ATOM 699 N N . GLU A 1 91 ? -0.108 -3.172 7.994 1.00 87.25 91 GLU A N 1
ATOM 700 C CA . GLU A 1 91 ? -1.351 -3.947 7.907 1.00 87.25 91 GLU A CA 1
ATOM 701 C C . GLU A 1 91 ? -1.505 -4.900 9.106 1.00 87.25 91 GLU A C 1
ATOM 703 O O . GLU A 1 91 ? -2.525 -4.892 9.794 1.00 87.25 91 GLU A O 1
ATOM 708 N N . ARG A 1 92 ? -0.453 -5.666 9.430 1.00 87.19 92 ARG A N 1
ATOM 709 C CA . ARG A 1 92 ? -0.465 -6.577 10.586 1.00 87.19 92 ARG A CA 1
ATOM 710 C C . ARG A 1 92 ? -0.595 -5.835 11.909 1.00 87.19 92 ARG A C 1
ATOM 712 O O . ARG A 1 92 ? -1.327 -6.283 12.788 1.00 87.19 92 ARG A O 1
ATOM 719 N N . SER A 1 93 ? 0.114 -4.717 12.063 1.00 90.94 93 SER A N 1
ATOM 720 C CA . SER A 1 93 ? 0.018 -3.884 13.263 1.00 90.94 93 SER A CA 1
ATOM 721 C C . SER A 1 93 ? -1.391 -3.322 13.449 1.00 90.94 93 SER A C 1
ATOM 723 O O . SER A 1 93 ? -1.898 -3.363 14.566 1.00 90.94 93 SER A O 1
ATOM 725 N N . ILE A 1 94 ? -2.038 -2.856 12.377 1.00 87.81 94 ILE A N 1
ATOM 726 C CA . ILE A 1 94 ? -3.424 -2.372 12.409 1.00 87.81 94 ILE A CA 1
ATOM 727 C C . ILE A 1 94 ? -4.372 -3.517 12.762 1.00 87.81 94 ILE A C 1
ATOM 729 O O . ILE A 1 94 ? -5.158 -3.367 13.687 1.00 87.81 94 ILE A O 1
ATOM 733 N N . SER A 1 95 ? -4.252 -4.679 12.116 1.00 85.62 95 SER A N 1
ATOM 734 C CA . SER A 1 95 ? -5.094 -5.845 12.417 1.00 85.62 95 SER A CA 1
ATOM 735 C C . SER A 1 95 ? -4.974 -6.286 13.880 1.00 85.62 95 SER A C 1
ATOM 737 O O . SER A 1 95 ? -5.983 -6.579 14.521 1.00 85.62 95 SER A O 1
ATOM 739 N N . SER A 1 96 ? -3.754 -6.316 14.421 1.00 89.81 96 SER A N 1
ATOM 740 C CA . SER A 1 96 ? -3.510 -6.665 15.824 1.00 89.81 96 SER A CA 1
ATOM 741 C C . SER A 1 96 ? -4.048 -5.598 16.779 1.00 89.81 96 SER A C 1
ATOM 743 O O . SER A 1 96 ? -4.665 -5.927 17.792 1.00 89.81 96 SER A O 1
ATOM 745 N N . LEU A 1 97 ? -3.867 -4.315 16.452 1.00 90.50 97 LEU A N 1
ATOM 746 C CA . LEU A 1 97 ? -4.411 -3.222 17.251 1.00 90.50 97 LEU A CA 1
ATOM 747 C C . LEU A 1 97 ? -5.940 -3.250 17.255 1.00 90.50 97 LEU A C 1
ATOM 749 O O . LEU A 1 97 ? -6.537 -3.109 18.320 1.00 90.50 97 LEU A O 1
ATOM 753 N N . SER A 1 98 ? -6.567 -3.483 16.100 1.00 88.38 98 SER A N 1
ATOM 754 C CA . SER A 1 98 ? -8.010 -3.675 15.990 1.00 88.38 98 SER A CA 1
ATOM 755 C C . SER A 1 98 ? -8.462 -4.811 16.903 1.00 88.38 98 SER A C 1
ATOM 757 O O . SER A 1 98 ? -9.353 -4.591 17.709 1.00 88.38 98 SER A O 1
ATOM 759 N N . GLU A 1 99 ? -7.818 -5.981 16.898 1.00 89.00 99 GLU A N 1
ATOM 760 C CA . GLU A 1 99 ? -8.196 -7.088 17.794 1.00 89.00 99 GLU A CA 1
ATOM 761 C C . GLU A 1 99 ? -8.247 -6.666 19.276 1.00 89.00 99 GLU A C 1
ATOM 763 O O . GLU A 1 99 ? -9.245 -6.914 19.965 1.00 89.00 99 GLU A O 1
ATOM 768 N N . VAL A 1 100 ? -7.221 -5.947 19.744 1.00 92.81 100 VAL A N 1
ATOM 769 C CA . VAL A 1 100 ? -7.149 -5.441 21.124 1.00 92.81 100 VAL A CA 1
ATOM 770 C C . VAL A 1 100 ? -8.186 -4.345 21.387 1.00 92.81 100 VAL A C 1
ATOM 772 O O . VAL A 1 100 ? -8.837 -4.353 22.431 1.00 92.81 100 VAL A O 1
ATOM 775 N N . VAL A 1 101 ? -8.396 -3.413 20.453 1.00 91.00 101 VAL A N 1
ATOM 776 C CA . VAL A 1 101 ? -9.415 -2.354 20.573 1.00 91.00 101 VAL A CA 1
ATOM 777 C C . VAL A 1 101 ? -10.812 -2.960 20.663 1.00 91.00 101 VAL A C 1
ATOM 779 O O . VAL A 1 101 ? -11.607 -2.560 21.514 1.00 91.00 101 VAL A O 1
ATOM 782 N N . LEU A 1 102 ? -11.101 -3.972 19.849 1.00 90.12 102 LEU A N 1
ATOM 783 C CA . LEU A 1 102 ? -12.377 -4.676 19.863 1.00 90.12 102 LEU A CA 1
ATOM 784 C C . LEU A 1 102 ? -12.572 -5.482 21.145 1.00 90.12 102 LEU A C 1
ATOM 786 O O . LEU A 1 102 ? -13.687 -5.567 21.663 1.00 90.12 102 LEU A O 1
ATOM 790 N N . GLN A 1 103 ? -11.501 -6.055 21.691 1.00 92.25 103 GLN A N 1
ATOM 791 C CA . GLN A 1 103 ? -11.544 -6.702 22.996 1.00 92.25 103 GLN A CA 1
ATOM 792 C C . GLN A 1 103 ? -11.814 -5.696 24.119 1.00 92.25 103 GLN A C 1
ATOM 794 O O . GLN A 1 103 ? -12.712 -5.927 24.932 1.00 92.25 103 GLN A O 1
ATOM 799 N N . ASN A 1 104 ? -11.099 -4.570 24.137 1.00 93.25 104 ASN A N 1
ATOM 800 C CA . ASN A 1 104 ? -11.321 -3.491 25.099 1.00 93.25 104 ASN A CA 1
ATOM 801 C C . ASN A 1 104 ? -12.756 -2.977 25.014 1.00 93.25 104 ASN A C 1
ATOM 803 O O . ASN A 1 104 ? -13.408 -2.782 26.037 1.00 93.25 104 ASN A O 1
ATOM 807 N N . ARG A 1 105 ? -13.277 -2.836 23.794 1.00 92.31 105 ARG A N 1
ATOM 808 C CA . ARG A 1 105 ? -14.652 -2.425 23.550 1.00 92.31 105 ARG A CA 1
ATOM 809 C C . ARG A 1 105 ? -15.659 -3.394 24.160 1.00 92.31 105 ARG A C 1
ATOM 811 O O . ARG A 1 105 ? -16.514 -2.953 24.916 1.00 92.31 105 ARG A O 1
ATOM 818 N N . ARG A 1 106 ? -15.522 -4.701 23.903 1.00 92.75 106 ARG A N 1
ATOM 819 C CA . ARG A 1 106 ? -16.384 -5.730 24.516 1.00 92.75 106 ARG A CA 1
ATOM 820 C C . ARG A 1 106 ? -16.308 -5.706 26.044 1.00 92.75 106 ARG A C 1
ATOM 822 O O . ARG A 1 106 ? -17.331 -5.852 26.704 1.00 92.75 106 ARG A O 1
ATOM 829 N N . GLY A 1 107 ? -15.114 -5.504 26.604 1.00 95.62 107 GLY A N 1
ATOM 830 C CA . GLY A 1 107 ? -14.926 -5.363 28.048 1.00 95.62 107 GLY A CA 1
ATOM 831 C C . GLY A 1 107 ? -15.655 -4.143 28.618 1.00 95.62 107 GLY A C 1
ATOM 832 O O . GLY A 1 107 ? -16.355 -4.253 29.620 1.00 95.62 107 GLY A O 1
ATOM 833 N N . LEU A 1 108 ? -15.546 -2.993 27.954 1.00 95.31 108 LEU A N 1
ATOM 834 C CA . LEU A 1 108 ? -16.243 -1.768 28.349 1.00 95.31 108 LEU A CA 1
ATOM 835 C C . LEU A 1 108 ? -17.761 -1.872 28.158 1.00 95.31 108 LEU A C 1
ATOM 837 O O . LEU A 1 108 ? -18.504 -1.408 29.017 1.00 95.31 108 LEU A O 1
ATOM 841 N N . ASP A 1 109 ? -18.229 -2.518 27.089 1.00 95.06 109 A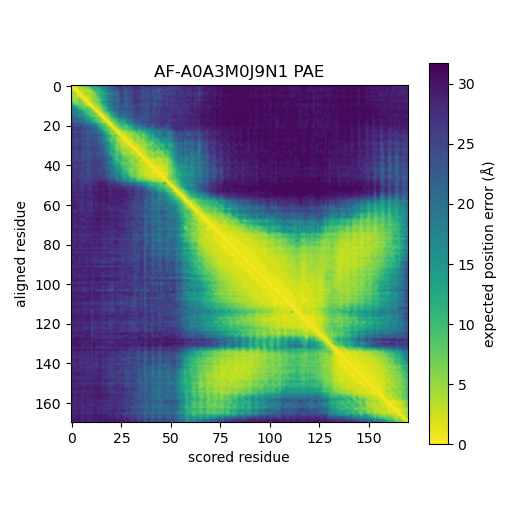SP A N 1
ATOM 842 C CA . ASP A 1 109 ? -19.654 -2.780 26.869 1.00 95.06 109 ASP A CA 1
ATOM 843 C C . ASP A 1 109 ? -20.231 -3.692 27.966 1.00 95.06 109 ASP A C 1
ATOM 845 O O . ASP A 1 109 ? -21.348 -3.457 28.424 1.00 95.06 109 ASP A O 1
ATOM 849 N N . LEU A 1 110 ? -19.460 -4.674 28.454 1.00 96.62 110 LEU A N 1
ATOM 850 C CA . LEU A 1 110 ? -19.846 -5.502 29.602 1.00 96.62 110 LEU A CA 1
ATOM 851 C C . LEU A 1 110 ? -19.931 -4.683 30.900 1.00 96.62 110 LEU A C 1
ATOM 853 O O . LEU A 1 110 ? -20.890 -4.829 31.657 1.00 96.62 110 LEU A O 1
ATOM 857 N N . LEU A 1 111 ? -18.953 -3.810 31.157 1.00 96.94 111 LEU A N 1
ATOM 858 C CA . LEU A 1 111 ? -18.950 -2.946 32.345 1.00 96.94 111 LEU A CA 1
ATOM 859 C C . LEU A 1 111 ? -20.093 -1.921 32.328 1.00 96.94 111 LEU A C 1
ATOM 861 O O . LEU A 1 111 ? -20.637 -1.590 33.379 1.00 96.94 111 LEU A O 1
ATOM 865 N N . LEU A 1 112 ? -20.470 -1.447 31.140 1.00 95.75 112 LEU A N 1
ATOM 866 C CA . LEU A 1 112 ? -21.506 -0.436 30.920 1.00 95.75 112 LEU A CA 1
ATOM 867 C C . LEU A 1 112 ? -22.831 -1.046 30.452 1.00 95.75 112 LEU A C 1
ATOM 869 O O . LEU A 1 112 ? -23.675 -0.352 29.885 1.00 95.75 112 LEU A O 1
ATOM 873 N N . MET A 1 113 ? -23.040 -2.342 30.688 1.00 94.62 113 MET A N 1
ATOM 874 C CA . MET A 1 113 ? -24.207 -3.066 30.181 1.00 94.62 113 MET A CA 1
ATOM 875 C C . MET A 1 113 ? -25.530 -2.432 30.642 1.00 94.62 113 MET A C 1
ATOM 877 O O . MET A 1 113 ? -26.475 -2.341 29.863 1.00 94.62 113 MET A O 1
ATOM 881 N N . GLN A 1 114 ? -25.582 -1.908 31.873 1.00 95.81 114 GLN A N 1
ATOM 882 C CA . GLN A 1 114 ? -26.758 -1.206 32.414 1.00 95.81 114 GLN A CA 1
ATOM 883 C C . GLN A 1 114 ? -27.008 0.164 31.759 1.00 95.81 114 GLN A C 1
ATOM 885 O O . GLN A 1 114 ? -28.128 0.664 31.783 1.00 95.81 114 GLN A O 1
ATOM 890 N N . GLN A 1 115 ? -25.977 0.777 31.174 1.00 95.88 115 GLN A N 1
ATOM 891 C CA . GLN A 1 115 ? -26.060 2.050 30.452 1.00 95.88 115 GLN A CA 1
ATOM 892 C C . GLN A 1 115 ? -26.218 1.856 28.932 1.00 95.88 115 GLN A C 1
ATOM 894 O O . GLN A 1 115 ? -26.175 2.828 28.182 1.00 95.88 115 GLN A O 1
ATOM 899 N N . GLY A 1 116 ? -26.413 0.615 28.467 1.00 92.00 116 GLY A N 1
ATOM 900 C CA . GLY A 1 116 ? -26.529 0.288 27.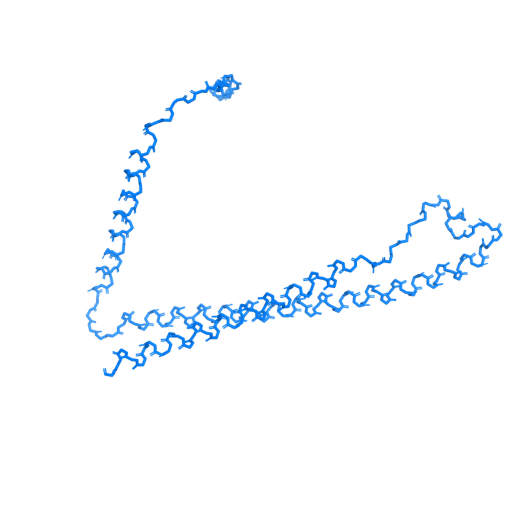042 1.00 92.00 116 GLY A CA 1
ATOM 901 C C . GLY A 1 116 ? -25.185 0.147 26.316 1.00 92.00 116 GLY A C 1
ATOM 902 O O . GLY A 1 116 ? -25.146 0.211 25.089 1.00 92.00 116 GLY A O 1
ATOM 903 N N . GLY A 1 117 ? -24.086 -0.035 27.054 1.00 93.88 117 GLY A N 1
ATOM 904 C CA . GLY A 1 117 ? -22.730 -0.163 26.519 1.00 93.88 117 GLY A CA 1
ATOM 905 C C . GLY A 1 117 ? -21.991 1.171 26.382 1.00 93.88 117 GLY A C 1
ATOM 906 O O . GLY A 1 117 ? -22.499 2.246 26.713 1.00 93.88 117 GLY A O 1
ATOM 907 N N . LEU A 1 118 ? -20.756 1.107 25.889 1.00 92.69 118 LEU A N 1
ATOM 908 C CA . LEU A 1 118 ? -19.831 2.235 25.822 1.00 92.69 118 LEU A CA 1
ATOM 909 C C . LEU A 1 118 ? -20.332 3.350 24.886 1.00 92.69 118 LEU A C 1
ATOM 911 O O . LEU A 1 118 ? -20.297 4.511 25.270 1.00 92.69 118 LEU A O 1
ATOM 915 N N . CYS A 1 119 ? -20.880 3.027 23.710 1.00 92.56 119 CYS A N 1
ATOM 916 C CA . CYS A 1 119 ? -21.401 4.039 22.768 1.00 92.56 119 CYS A CA 1
ATOM 917 C C . CYS A 1 119 ? -22.636 4.760 23.309 1.00 92.56 119 CYS A C 1
ATOM 919 O O . CYS A 1 119 ? -22.728 5.978 23.201 1.00 92.56 119 CYS A O 1
ATOM 921 N N . ALA A 1 120 ? -23.571 4.028 23.924 1.00 93.75 120 ALA A N 1
ATOM 922 C CA . ALA A 1 120 ? -24.757 4.634 24.523 1.00 93.75 120 ALA A CA 1
ATOM 923 C C . ALA A 1 120 ? -24.384 5.541 25.707 1.00 93.75 120 ALA A C 1
ATOM 925 O O . ALA A 1 120 ? -24.929 6.637 25.845 1.00 93.75 120 ALA A O 1
ATOM 926 N N . THR A 1 121 ? -23.396 5.122 26.506 1.00 94.62 121 THR A N 1
ATOM 927 C CA . THR A 1 121 ? -22.851 5.917 27.617 1.00 94.62 121 THR A CA 1
ATOM 928 C C . THR A 1 121 ? -22.187 7.206 27.124 1.00 94.62 121 THR A C 1
ATOM 930 O O . THR A 1 121 ? -22.393 8.262 27.720 1.00 94.62 121 THR A O 1
ATOM 933 N N . LEU A 1 122 ? -21.424 7.135 26.027 1.00 93.25 122 LEU A N 1
ATOM 934 C CA . LEU A 1 122 ? -20.745 8.287 25.419 1.00 93.25 122 LEU A CA 1
ATOM 935 C C . LEU A 1 122 ? -21.667 9.157 24.548 1.00 93.25 122 LEU A C 1
ATOM 937 O O . LEU A 1 122 ? -21.313 10.292 24.248 1.00 93.25 122 LEU A O 1
ATOM 941 N N . ARG A 1 123 ? -22.865 8.667 24.195 1.00 94.12 123 ARG A N 1
ATOM 942 C CA . ARG A 1 123 ? -23.809 9.310 23.259 1.00 94.12 123 ARG A CA 1
ATOM 943 C C . ARG A 1 123 ? -23.196 9.581 21.877 1.00 94.12 123 ARG A C 1
ATOM 945 O O . ARG A 1 123 ? -23.487 10.601 21.259 1.00 94.12 123 ARG A O 1
ATOM 952 N N . GLU A 1 124 ? -22.372 8.654 21.399 1.00 90.94 124 GLU A N 1
ATOM 953 C CA . GLU A 1 124 ? -21.699 8.716 20.095 1.00 90.94 124 GLU A CA 1
ATOM 954 C C . GLU A 1 124 ? -22.248 7.651 19.133 1.00 90.94 124 GLU A C 1
ATOM 956 O O . GLU A 1 124 ? -22.769 6.615 19.565 1.00 90.94 124 GLU A O 1
ATOM 961 N N . GLU A 1 125 ? -22.114 7.886 17.822 1.00 87.25 125 GLU A N 1
ATOM 962 C CA . GLU A 1 125 ? -22.365 6.844 16.821 1.00 87.25 125 GLU A CA 1
ATOM 963 C C . GLU A 1 125 ? -21.344 5.713 16.961 1.00 87.25 125 GLU A C 1
ATOM 965 O O . GLU A 1 125 ? -20.147 5.930 17.147 1.00 87.25 125 GLU A O 1
ATOM 970 N N . CYS A 1 126 ? -21.833 4.477 16.882 1.00 86.31 126 CYS A N 1
ATOM 971 C CA . CYS A 1 126 ? -21.003 3.305 17.095 1.00 86.31 126 CYS A CA 1
ATOM 972 C C . CYS A 1 126 ? -20.399 2.816 15.781 1.00 86.31 126 CYS A C 1
ATOM 974 O O . CYS A 1 126 ? -21.029 2.058 15.045 1.00 86.31 126 CYS A O 1
ATOM 976 N N . CYS A 1 127 ? -19.170 3.244 15.504 1.00 80.94 127 CYS A N 1
ATOM 977 C CA . CYS A 1 127 ? -18.404 2.794 14.347 1.00 80.94 127 CYS A CA 1
ATOM 978 C C . CYS A 1 127 ? -17.496 1.621 14.728 1.00 80.94 127 CYS A C 1
ATOM 980 O O . CYS A 1 127 ? -16.797 1.660 15.742 1.00 80.94 127 CYS A O 1
ATOM 982 N N . PHE A 1 128 ? -17.493 0.583 13.898 1.00 68.12 128 PHE A N 1
ATOM 983 C CA . PHE A 1 128 ? -16.616 -0.571 14.046 1.00 68.12 128 PHE A CA 1
ATOM 984 C C . PHE A 1 128 ? -15.844 -0.749 12.746 1.00 68.12 128 PHE A C 1
ATOM 986 O O . PHE A 1 128 ? -16.374 -1.292 11.781 1.00 68.12 128 PHE A O 1
ATOM 993 N N . ASP A 1 129 ? -14.598 -0.285 12.731 1.00 60.72 129 ASP A N 1
ATOM 994 C CA . ASP A 1 129 ? -13.666 -0.610 11.659 1.00 60.72 129 ASP A CA 1
ATOM 995 C C . ASP A 1 129 ? -12.830 -1.807 12.089 1.00 60.72 129 ASP A C 1
ATOM 997 O O . ASP A 1 129 ? -11.867 -1.714 12.856 1.00 60.72 129 ASP A O 1
ATOM 1001 N N . ALA A 1 130 ? -13.230 -2.962 11.583 1.00 61.34 130 ALA A N 1
ATOM 1002 C CA . ALA A 1 130 ? -12.324 -4.070 11.428 1.00 61.34 130 ALA A CA 1
ATOM 1003 C C . ALA A 1 130 ? -12.116 -4.219 9.929 1.00 61.34 130 ALA A C 1
ATOM 1005 O O . ALA A 1 130 ? -13.078 -4.427 9.190 1.00 61.34 130 ALA A O 1
ATOM 1006 N N . ASP A 1 131 ? -10.874 -4.051 9.481 1.00 59.41 131 ASP A N 1
ATOM 1007 C CA . ASP A 1 131 ? -10.521 -4.215 8.078 1.00 59.41 131 ASP A CA 1
ATOM 1008 C C . ASP A 1 131 ? -10.783 -5.676 7.683 1.00 59.41 131 ASP A C 1
ATOM 1010 O O . ASP A 1 131 ? -9.999 -6.580 7.957 1.00 59.41 131 ASP A O 1
ATOM 1014 N N . HIS A 1 132 ? -11.991 -5.937 7.192 1.00 58.16 132 HIS A N 1
ATOM 1015 C CA . HIS A 1 132 ? -12.471 -7.247 6.738 1.00 58.16 132 HIS A CA 1
ATOM 1016 C C . HIS A 1 132 ? -12.650 -7.258 5.221 1.00 58.16 132 HIS A C 1
ATOM 1018 O O . HIS A 1 132 ? -13.067 -8.261 4.648 1.00 58.16 132 HIS A O 1
ATOM 1024 N N . THR A 1 133 ? -12.360 -6.133 4.564 1.00 67.81 133 THR A N 1
ATOM 1025 C CA . THR A 1 133 ? -12.579 -5.973 3.127 1.00 67.81 133 THR A CA 1
ATOM 1026 C C . THR A 1 133 ? -11.506 -6.665 2.294 1.00 67.81 133 THR A C 1
ATOM 1028 O O . THR A 1 133 ? -11.703 -6.842 1.098 1.00 67.81 133 THR A O 1
ATOM 1031 N N . GLY A 1 134 ? -10.374 -7.045 2.903 1.00 75.81 134 GLY A N 1
ATOM 1032 C CA . GLY A 1 134 ? -9.257 -7.696 2.210 1.00 75.81 134 GLY A CA 1
ATOM 1033 C C . GLY A 1 134 ? -8.539 -6.787 1.208 1.00 75.81 134 GLY A C 1
ATOM 1034 O O . GLY A 1 134 ? -7.554 -7.200 0.610 1.00 75.81 134 GLY A O 1
ATOM 1035 N N . VAL A 1 135 ? -8.970 -5.528 1.058 1.00 84.62 135 VAL A N 1
ATOM 1036 C CA . VAL A 1 135 ? -8.479 -4.606 0.025 1.00 84.62 135 VAL A CA 1
ATOM 1037 C C . VAL A 1 135 ? -6.973 -4.399 0.129 1.00 84.62 135 VAL A C 1
ATOM 1039 O O . VAL A 1 135 ? -6.285 -4.385 -0.892 1.00 84.62 135 VAL A O 1
ATOM 1042 N N . VAL A 1 136 ? -6.439 -4.268 1.347 1.00 83.19 136 VAL A N 1
ATOM 1043 C CA . VAL A 1 136 ? -4.991 -4.138 1.553 1.00 83.19 136 VAL A CA 1
ATOM 1044 C C . VAL A 1 136 ? -4.274 -5.428 1.145 1.00 83.19 136 VAL A C 1
ATOM 1046 O O . VAL A 1 136 ? -3.284 -5.365 0.422 1.00 83.19 136 VAL A O 1
ATOM 1049 N N . GLN A 1 137 ? -4.800 -6.597 1.517 1.00 83.25 137 GLN A N 1
ATOM 1050 C CA . GLN A 1 137 ? -4.208 -7.903 1.194 1.00 83.25 137 GLN A CA 1
ATOM 1051 C C . GLN A 1 137 ? -4.167 -8.152 -0.312 1.00 83.25 137 GLN A C 1
ATOM 1053 O O . GLN A 1 137 ? -3.112 -8.507 -0.845 1.00 83.25 137 GLN A O 1
ATOM 1058 N N . ASP A 1 138 ? -5.280 -7.893 -0.994 1.00 88.25 138 ASP A N 1
ATOM 1059 C CA . ASP A 1 138 ? -5.417 -8.046 -2.440 1.00 88.25 138 ASP A CA 1
ATOM 1060 C C . ASP A 1 138 ? -4.492 -7.077 -3.184 1.00 88.25 138 ASP A C 1
ATOM 1062 O O . ASP A 1 138 ? -3.729 -7.483 -4.064 1.00 88.25 138 ASP A O 1
ATOM 1066 N N . SER A 1 139 ? -4.463 -5.808 -2.763 1.00 87.75 139 SER A N 1
ATOM 1067 C CA . SER A 1 139 ? -3.570 -4.794 -3.341 1.00 87.75 139 SER A CA 1
ATOM 1068 C C . SER A 1 139 ? -2.097 -5.176 -3.180 1.00 87.75 139 SER A C 1
ATOM 1070 O O . SER A 1 139 ? -1.286 -4.994 -4.091 1.00 87.75 139 SER A O 1
ATOM 1072 N N . MET A 1 140 ? -1.730 -5.735 -2.025 1.00 86.56 140 MET A N 1
ATOM 1073 C CA . MET A 1 140 ? -0.370 -6.196 -1.762 1.00 86.56 140 MET A CA 1
ATOM 1074 C C . MET A 1 140 ? -0.017 -7.457 -2.556 1.00 86.56 140 MET A C 1
ATOM 1076 O O . MET A 1 140 ? 1.136 -7.616 -2.963 1.00 86.56 140 MET A O 1
ATOM 1080 N N . ALA A 1 141 ? -0.976 -8.351 -2.800 1.00 89.50 141 ALA A N 1
ATOM 1081 C CA . ALA A 1 141 ? -0.786 -9.514 -3.661 1.00 89.50 141 ALA A CA 1
ATOM 1082 C C . ALA A 1 141 ? -0.542 -9.100 -5.122 1.00 89.50 141 ALA A C 1
ATOM 1084 O O . ALA A 1 141 ? 0.437 -9.549 -5.723 1.00 89.50 141 ALA A O 1
ATOM 1085 N N . GLU A 1 142 ? -1.349 -8.180 -5.656 1.00 92.31 142 GLU A N 1
ATOM 1086 C CA . GLU A 1 142 ? -1.158 -7.630 -7.004 1.00 92.31 142 GLU A CA 1
ATOM 1087 C C . GLU A 1 142 ? 0.201 -6.920 -7.128 1.00 92.31 142 GLU A C 1
ATOM 1089 O O . GLU A 1 142 ? 0.940 -7.111 -8.099 1.00 92.31 142 GLU A O 1
ATOM 1094 N N . LEU A 1 143 ? 0.584 -6.128 -6.119 1.00 89.75 143 LEU A N 1
ATOM 1095 C CA . LEU A 1 143 ? 1.877 -5.447 -6.106 1.00 89.75 143 LEU A CA 1
ATOM 1096 C C . LEU A 1 143 ? 3.043 -6.446 -6.192 1.00 89.75 143 LEU A C 1
ATOM 1098 O O . LEU A 1 143 ? 3.957 -6.240 -6.994 1.00 89.75 143 LEU A O 1
ATOM 1102 N N . ARG A 1 144 ? 2.995 -7.547 -5.429 1.00 88.75 144 ARG A N 1
ATOM 1103 C CA . ARG A 1 144 ? 4.015 -8.614 -5.467 1.00 88.75 144 ARG A CA 1
ATOM 1104 C C . ARG A 1 144 ? 4.129 -9.253 -6.839 1.00 88.75 144 ARG A C 1
ATOM 1106 O O . ARG A 1 144 ? 5.239 -9.452 -7.335 1.00 88.75 144 ARG A O 1
ATOM 1113 N N . GLU A 1 145 ? 2.996 -9.554 -7.464 1.00 93.31 145 GLU A N 1
ATOM 1114 C CA . GLU A 1 145 ? 2.966 -10.130 -8.805 1.00 93.31 145 GLU A CA 1
ATOM 1115 C C . GLU A 1 145 ? 3.621 -9.189 -9.822 1.00 93.31 145 GLU A C 1
ATOM 1117 O O . GLU A 1 145 ? 4.508 -9.598 -10.579 1.00 93.31 145 GLU A O 1
ATOM 1122 N N . ARG A 1 146 ? 3.265 -7.901 -9.778 1.00 90.69 146 ARG A N 1
ATOM 1123 C CA . ARG A 1 146 ? 3.812 -6.882 -10.679 1.00 90.69 146 ARG A CA 1
ATOM 1124 C C . ARG A 1 146 ? 5.308 -6.658 -10.472 1.00 90.69 146 ARG A C 1
ATOM 1126 O O . ARG A 1 146 ? 6.033 -6.503 -11.457 1.00 90.69 146 ARG A O 1
ATOM 1133 N N . LEU A 1 147 ? 5.791 -6.656 -9.229 1.00 88.75 147 LEU A N 1
ATOM 1134 C CA . LEU A 1 147 ? 7.225 -6.556 -8.932 1.00 88.75 147 LEU A CA 1
ATOM 1135 C C . LEU A 1 147 ? 7.988 -7.778 -9.456 1.00 88.75 147 LEU A C 1
ATOM 1137 O O . LEU A 1 147 ? 9.013 -7.627 -10.125 1.00 88.75 147 LEU A O 1
ATOM 1141 N N . ALA A 1 148 ? 7.455 -8.982 -9.235 1.00 89.56 148 ALA A N 1
ATOM 1142 C CA . ALA A 1 148 ? 8.045 -10.215 -9.746 1.00 89.56 148 ALA A CA 1
ATOM 1143 C C . ALA A 1 148 ? 8.078 -10.241 -11.281 1.00 89.56 148 ALA A C 1
ATOM 1145 O O . ALA A 1 148 ? 9.087 -10.629 -11.872 1.00 89.56 148 ALA A O 1
ATOM 1146 N N . GLN A 1 149 ? 7.011 -9.787 -11.941 1.00 92.00 149 GLN A N 1
ATOM 1147 C CA . GLN A 1 149 ? 6.957 -9.698 -13.396 1.00 92.00 149 GLN A CA 1
ATOM 1148 C C . GLN A 1 149 ? 8.014 -8.736 -13.952 1.00 92.00 149 GLN A C 1
ATOM 1150 O O . GLN A 1 149 ? 8.793 -9.131 -14.820 1.00 92.00 149 GLN A O 1
ATOM 1155 N N . ARG A 1 150 ? 8.109 -7.512 -13.416 1.00 85.25 150 ARG A N 1
ATOM 1156 C CA . ARG A 1 150 ? 9.122 -6.534 -13.855 1.00 85.25 150 ARG A CA 1
ATOM 1157 C C . ARG A 1 150 ? 10.547 -7.036 -13.657 1.00 85.25 150 ARG A C 1
ATOM 1159 O O . ARG A 1 150 ? 11.426 -6.697 -14.449 1.00 85.25 150 ARG A O 1
ATOM 1166 N N . LYS A 1 151 ? 10.793 -7.822 -12.606 1.00 85.19 151 LYS A N 1
ATOM 1167 C CA . LYS A 1 151 ? 12.098 -8.448 -12.376 1.00 85.19 151 LYS A CA 1
ATOM 1168 C C . LYS A 1 151 ? 12.442 -9.441 -13.490 1.00 85.19 151 LYS A C 1
ATOM 1170 O O . LYS A 1 151 ? 13.496 -9.306 -14.104 1.00 85.19 151 LYS A O 1
ATOM 1175 N N . ARG A 1 152 ? 11.521 -10.355 -13.823 1.00 87.81 152 ARG A N 1
ATOM 1176 C CA . ARG A 1 152 ? 11.709 -11.327 -14.919 1.00 87.81 152 ARG A CA 1
ATOM 1177 C C . ARG A 1 152 ? 11.919 -10.645 -16.270 1.00 87.81 152 ARG A C 1
ATOM 1179 O O . ARG A 1 152 ? 12.802 -11.036 -17.025 1.00 87.81 152 ARG A O 1
ATOM 1186 N N . GLU A 1 153 ? 11.134 -9.611 -16.574 1.00 86.00 153 GLU A N 1
ATOM 1187 C CA . GLU A 1 153 ? 11.267 -8.853 -17.826 1.00 86.00 153 GLU A CA 1
ATOM 1188 C C . GLU A 1 153 ? 12.643 -8.190 -17.956 1.00 86.00 153 GLU A C 1
ATOM 1190 O O . GLU A 1 153 ? 13.194 -8.134 -19.055 1.00 86.00 153 GLU A O 1
ATOM 1195 N N . ARG A 1 154 ? 13.220 -7.706 -16.851 1.00 78.25 154 ARG A N 1
ATOM 1196 C CA . ARG A 1 154 ? 14.561 -7.107 -16.848 1.00 78.25 154 ARG A CA 1
ATOM 1197 C C . ARG A 1 154 ? 15.663 -8.141 -16.999 1.00 78.25 154 ARG A C 1
ATOM 1199 O O . ARG A 1 154 ? 16.560 -7.912 -17.801 1.00 78.25 154 ARG A O 1
ATOM 1206 N N . GLU A 1 155 ? 15.576 -9.271 -16.305 1.00 82.38 155 GLU A N 1
ATOM 1207 C CA . GLU A 1 155 ? 16.532 -10.378 -16.454 1.00 82.38 155 GLU A CA 1
ATOM 1208 C C . GLU A 1 155 ? 16.529 -10.920 -17.893 1.00 82.38 155 GLU A C 1
ATOM 1210 O O . GLU A 1 155 ? 17.586 -11.070 -18.505 1.00 82.38 155 GLU A O 1
ATOM 1215 N N . ALA A 1 156 ? 15.342 -11.112 -18.482 1.00 85.69 156 ALA A N 1
ATOM 1216 C CA . ALA A 1 156 ? 15.199 -11.520 -19.879 1.00 85.69 156 ALA A CA 1
ATOM 1217 C C . ALA A 1 156 ? 15.770 -10.472 -20.844 1.00 85.69 156 ALA A C 1
ATOM 1219 O O . ALA A 1 156 ? 16.426 -10.813 -21.829 1.00 85.69 156 ALA A O 1
ATOM 1220 N N . ARG A 1 157 ? 15.546 -9.186 -20.551 1.00 77.81 157 ARG A N 1
ATOM 1221 C CA . ARG A 1 157 ? 16.057 -8.081 -21.357 1.00 77.81 157 ARG A CA 1
ATOM 1222 C C . ARG A 1 157 ? 17.592 -8.001 -21.279 1.00 77.81 157 ARG A C 1
ATOM 1224 O O . ARG A 1 157 ? 18.271 -7.921 -22.294 1.00 77.81 157 ARG A O 1
ATOM 1231 N N . GLN A 1 158 ? 18.169 -8.090 -20.093 1.00 74.81 158 GLN A N 1
ATOM 1232 C CA . GLN A 1 158 ? 19.620 -8.105 -19.954 1.00 74.81 158 GLN A CA 1
ATOM 1233 C C . GLN A 1 158 ? 20.236 -9.316 -20.676 1.00 74.81 158 GLN A C 1
ATOM 1235 O O . GLN A 1 158 ? 21.180 -9.151 -21.442 1.00 74.81 158 GLN A O 1
ATOM 1240 N N . GLY A 1 159 ? 19.640 -10.505 -20.537 1.00 79.56 159 GLY A N 1
ATOM 1241 C CA . GLY A 1 159 ? 20.093 -11.711 -21.237 1.00 79.56 159 GLY A CA 1
ATOM 1242 C C . GLY A 1 159 ? 20.039 -11.603 -22.768 1.00 79.56 159 GLY A C 1
ATOM 1243 O O . GLY A 1 159 ? 20.984 -12.014 -23.441 1.00 79.56 159 GLY A O 1
ATOM 1244 N N . TRP A 1 160 ? 18.975 -11.008 -23.327 1.00 80.69 160 TRP A N 1
ATOM 1245 C CA . TRP A 1 160 ? 18.870 -10.725 -24.769 1.00 80.69 160 TRP A CA 1
ATOM 1246 C C . TRP A 1 160 ? 20.029 -9.843 -25.254 1.00 80.69 160 TRP A C 1
ATOM 1248 O O . TRP A 1 160 ? 20.649 -10.144 -26.276 1.00 80.69 160 TRP A O 1
ATOM 1258 N N . PHE A 1 161 ? 20.308 -8.756 -24.533 1.00 73.25 161 PHE A N 1
ATOM 1259 C CA . PHE A 1 161 ? 21.292 -7.762 -24.945 1.00 73.25 161 PHE A CA 1
ATOM 1260 C C . PHE A 1 161 ? 22.719 -8.324 -24.914 1.00 73.25 161 PHE A C 1
ATOM 1262 O O . PHE A 1 161 ? 23.457 -8.170 -25.886 1.00 73.25 161 PHE A O 1
ATOM 1269 N N . GLU A 1 162 ? 23.072 -9.050 -23.849 1.00 74.25 162 GLU A N 1
ATOM 1270 C CA . GLU A 1 162 ? 24.365 -9.740 -23.728 1.00 74.25 162 GLU A CA 1
ATOM 1271 C C . GLU A 1 162 ? 24.562 -10.781 -24.841 1.00 74.25 162 GLU A C 1
ATOM 1273 O O . GLU A 1 162 ? 25.626 -10.861 -25.460 1.00 74.25 162 GLU A O 1
ATOM 1278 N N . SER A 1 163 ? 23.516 -11.553 -25.156 1.00 79.38 163 SER A N 1
ATOM 1279 C CA . SER A 1 163 ? 23.571 -12.538 -26.240 1.00 79.38 163 SER A CA 1
ATOM 1280 C C . SER A 1 163 ? 23.793 -11.887 -27.606 1.00 79.38 163 SER A C 1
ATOM 1282 O O . SER A 1 163 ? 24.517 -12.442 -28.431 1.00 79.38 163 SER A O 1
ATOM 1284 N N . TRP A 1 164 ? 23.175 -10.731 -27.860 1.00 75.94 164 TRP A N 1
ATOM 1285 C CA . TRP A 1 164 ? 23.337 -9.993 -29.113 1.00 75.94 164 TRP A CA 1
ATOM 1286 C C . TRP A 1 164 ? 24.753 -9.421 -29.260 1.00 75.94 164 TRP A C 1
ATOM 1288 O O . TRP A 1 164 ? 25.368 -9.576 -30.317 1.00 75.94 164 TRP A O 1
ATOM 1298 N N . LEU A 1 165 ? 25.305 -8.832 -28.192 1.00 73.31 165 LEU A N 1
ATOM 1299 C CA . LEU A 1 165 ? 26.668 -8.292 -28.199 1.00 73.31 165 LEU A CA 1
ATOM 1300 C C . LEU A 1 165 ? 27.708 -9.375 -28.500 1.00 73.31 165 LEU A C 1
ATOM 1302 O O . LEU A 1 165 ? 28.539 -9.190 -29.390 1.00 73.31 165 LEU A O 1
ATOM 1306 N N . ASN A 1 166 ? 27.614 -10.530 -27.839 1.00 74.81 166 ASN A N 1
ATOM 1307 C CA . ASN A 1 166 ? 28.531 -11.647 -28.076 1.00 74.81 166 ASN A CA 1
ATOM 1308 C C . ASN A 1 166 ? 28.491 -12.159 -29.523 1.00 74.81 166 ASN A C 1
ATOM 1310 O O . ASN A 1 166 ? 29.513 -12.588 -30.050 1.00 74.81 166 ASN A O 1
ATOM 1314 N N . GLN A 1 167 ? 27.332 -12.092 -30.180 1.00 73.81 167 GLN A N 1
ATOM 1315 C CA . GLN A 1 167 ? 27.155 -12.555 -31.557 1.00 73.81 167 GLN A CA 1
ATOM 1316 C C . GLN A 1 167 ? 27.671 -11.550 -32.599 1.00 73.81 167 GLN A C 1
ATOM 1318 O O . GLN A 1 167 ? 28.017 -11.939 -33.707 1.00 73.81 167 GLN A O 1
ATOM 1323 N N . SER A 1 168 ? 27.739 -10.263 -32.247 1.00 60.00 168 SER A N 1
ATOM 1324 C CA . SER A 1 168 ? 28.250 -9.192 -33.118 1.00 60.00 168 SER A CA 1
ATOM 1325 C C . SER A 1 168 ? 29.780 -9.042 -33.121 1.00 60.00 168 SER A C 1
ATOM 1327 O O . SER A 1 168 ? 30.324 -8.353 -33.981 1.00 60.00 168 SER A O 1
ATOM 1329 N N . HIS A 1 169 ? 30.468 -9.686 -32.174 1.00 52.41 169 HIS A N 1
ATOM 1330 C CA . HIS A 1 169 ? 31.925 -9.648 -32.006 1.00 52.41 169 HIS A CA 1
ATOM 1331 C C . HIS A 1 169 ? 32.643 -10.939 -32.461 1.00 52.41 169 HIS A C 1
ATOM 1333 O O . HIS A 1 169 ? 33.840 -11.076 -32.203 1.00 52.41 169 HIS A O 1
ATOM 1339 N N . GLY A 1 170 ? 31.932 -11.868 -33.116 1.00 43.53 170 GLY A N 1
ATOM 1340 C CA . GLY A 1 170 ? 32.452 -13.147 -33.625 1.00 43.53 170 GLY A CA 1
ATOM 1341 C C . GLY A 1 170 ? 32.521 -13.220 -35.143 1.00 43.53 170 GLY A C 1
ATOM 1342 O O . GLY A 1 170 ? 31.608 -12.671 -35.798 1.00 43.53 170 GLY A O 1
#

Mean predicted aligned error: 18.3 Å

Organism: NCBI:txid333673

Foldseek 3Di:
DVVVVVVVVPPDDDDDDDDPDPVPVVVVVVVVVVVVVVVVVVVVVVVVVPDDDDDDVPVVVVVVVVVVVVVVVVVVLVVLVVVLVVLVVVVVVVQVVLVVVVVVQVVQQVVCVVQNGDCSVVVHDDDRDDPPVCVSVVVSVVSVVVSVVVVVVVVVVVVVVVVVVVVVVD

Solvent-accessible surface area (backbone atoms only — not comparable to full-atom values): 10074 Å² total; per-residue (Å²): 121,76,73,62,60,63,62,64,66,73,77,70,79,79,84,91,87,84,81,94,72,71,64,59,62,56,48,50,51,52,50,49,50,50,50,49,51,51,49,50,50,51,51,47,53,57,57,69,68,66,78,72,88,80,82,81,57,76,61,52,56,52,51,55,50,49,53,52,53,51,52,53,50,51,51,53,51,53,52,50,53,51,49,52,52,51,53,58,50,48,54,51,52,51,55,53,49,39,54,52,51,54,49,52,46,54,52,42,24,62,76,27,50,94,55,66,14,53,41,55,64,69,72,49,86,82,82,82,84,66,95,76,78,51,60,69,60,53,53,52,50,54,49,53,52,53,53,54,49,56,50,53,55,47,55,53,48,52,51,52,53,55,55,51,54,60,60,73,77,106

Nearest PDB structures (foldseek):
  4jgs-assembly1_E  TM=9.307E-01  e=2.189E-07  Mus musculus
  6rx1-assembly1_A  TM=9.104E-01  e=1.856E-05  Homo sapiens
  5ha6-assembly1_A  TM=8.812E-01  e=2.612E-05  Homo sapiens

InterPro domains:
  IPR018154 TLV/ENV coat polyprotein [PF00429] (29-168)
  IPR018154 TLV/ENV coat polyprotein [PTHR10424] (10-164)

Secondary structure (DSSP, 8-state):
-HHHHHHHTTSS-------TTSHHHHHHHHHHHHHHHHHHHHHHHHHHTT-S-SS-HHHHHHHHHHHHHHHHHHHHHHHHHHHHHHHHHHHHHHHHHHHHHHHHHHHHHHHTGGGTSHHHHHT---------S-HHHHHHHHHHHHHHHHHHHHHHHHHHHHHHHHHHT-

pLDDT: mean 71.84, std 18.78, range [34.69, 96.94]